Protein AF-A0A2K6FBA7-F1 (afdb_monomer_lite)

pLDDT: mean 82.22, std 16.21, range [49.62, 97.88]

InterPro domains:
  IPR001909 Krueppel-associated box [PF01352] (10-50)
  IPR001909 Krueppel-associated box [PS50805] (10-58)
  IPR001909 Krueppel-associated box [SM00349] (10-58)
  IPR001909 Krueppel-associated box [cd07765] (10-49)
  IPR036051 Krueppel-associated box domain superfamily [SSF109640] (4-52)
  IPR050169 Krueppel C2H2-type zinc-finger [PTHR23232] (7-50)

Structure (mmCIF, N/CA/C/O backbone):
data_AF-A0A2K6FBA7-F1
#
_entry.id   AF-A0A2K6FBA7-F1
#
loop_
_atom_site.group_PDB
_atom_site.id
_atom_site.type_symbol
_atom_site.label_atom_id
_atom_site.label_alt_id
_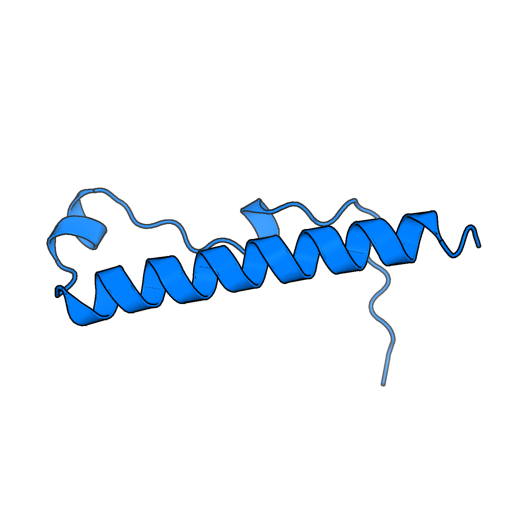atom_site.label_comp_id
_atom_site.label_asym_id
_atom_site.label_entity_id
_atom_site.label_seq_id
_atom_site.pdbx_PDB_ins_code
_atom_site.Cartn_x
_atom_site.Cartn_y
_atom_site.Cartn_z
_atom_site.occupancy
_atom_site.B_iso_or_equiv
_atom_site.auth_seq_id
_atom_site.auth_comp_id
_atom_site.auth_asym_id
_atom_site.auth_atom_id
_atom_site.pdbx_PDB_model_num
ATOM 1 N N . ILE A 1 1 ? -2.786 10.278 -27.795 1.00 49.62 1 ILE A N 1
ATOM 2 C CA . ILE A 1 1 ? -2.424 9.966 -26.392 1.00 49.62 1 ILE A CA 1
ATOM 3 C C . ILE A 1 1 ? -1.057 10.591 -26.162 1.00 49.62 1 ILE A C 1
ATOM 5 O O . ILE A 1 1 ? -0.125 10.216 -26.861 1.00 49.62 1 ILE A O 1
ATOM 9 N N . LYS A 1 2 ? -0.950 11.638 -25.334 1.00 55.34 2 LYS A N 1
ATOM 10 C CA . LYS A 1 2 ? 0.361 12.231 -25.037 1.00 55.34 2 LYS A CA 1
ATOM 11 C C . LYS A 1 2 ? 1.073 11.295 -24.068 1.00 55.34 2 LYS A C 1
ATOM 13 O O . LYS A 1 2 ? 0.563 11.057 -22.980 1.00 55.34 2 LYS A O 1
ATOM 18 N N . TYR A 1 3 ? 2.208 10.753 -24.493 1.00 50.44 3 TYR A N 1
ATOM 19 C CA . TYR A 1 3 ? 3.129 10.065 -23.599 1.00 50.44 3 TYR A CA 1
ATOM 20 C C . TYR A 1 3 ? 3.557 11.051 -22.507 1.00 50.44 3 TYR A C 1
ATOM 22 O O . TYR A 1 3 ? 4.055 12.135 -22.814 1.00 50.44 3 TYR A O 1
ATOM 30 N N . VAL A 1 4 ? 3.316 10.702 -21.244 1.00 61.12 4 VAL A N 1
ATOM 31 C CA . VAL A 1 4 ? 3.889 11.416 -20.099 1.00 61.12 4 VAL A CA 1
ATOM 32 C C . VAL A 1 4 ? 5.282 10.836 -19.885 1.00 61.12 4 VAL A C 1
ATOM 34 O O . VAL A 1 4 ? 5.417 9.661 -19.558 1.00 61.12 4 VAL A O 1
ATOM 37 N N . PHE A 1 5 ? 6.315 11.641 -20.127 1.00 55.44 5 PHE A N 1
ATOM 38 C CA . PHE A 1 5 ? 7.703 11.260 -19.878 1.00 55.44 5 PHE A CA 1
ATOM 39 C C . PHE A 1 5 ? 8.056 11.637 -18.433 1.00 55.44 5 PHE A C 1
ATOM 41 O O . PHE A 1 5 ? 8.217 12.818 -18.123 1.00 55.44 5 PHE A O 1
ATOM 48 N N . PHE A 1 6 ? 8.124 10.650 -17.539 1.00 58.72 6 PHE A N 1
ATOM 49 C CA . PHE A 1 6 ? 8.607 10.853 -16.172 1.00 58.72 6 PHE A CA 1
ATOM 50 C C . PHE A 1 6 ? 10.137 10.990 -16.203 1.00 58.72 6 PHE A C 1
ATOM 52 O O . PHE A 1 6 ? 10.837 10.045 -16.546 1.00 58.72 6 PHE A O 1
ATOM 59 N N . GLN A 1 7 ? 10.669 12.163 -15.848 1.00 61.19 7 GLN A N 1
ATOM 60 C CA . GLN A 1 7 ? 12.119 12.414 -15.749 1.00 61.19 7 GLN A CA 1
ATOM 61 C C . GLN A 1 7 ? 12.759 11.850 -14.456 1.00 61.19 7 GLN A C 1
ATOM 63 O O . GLN A 1 7 ? 13.833 12.294 -14.057 1.00 61.19 7 GLN A O 1
ATOM 68 N N . GLY A 1 8 ? 12.128 10.884 -13.781 1.00 66.31 8 GLY A N 1
ATOM 69 C CA . GLY A 1 8 ? 12.598 10.330 -12.507 1.00 66.31 8 GLY A CA 1
ATOM 70 C C . GLY A 1 8 ? 12.298 8.838 -12.362 1.00 66.31 8 GLY A C 1
ATOM 71 O O . GLY A 1 8 ? 11.377 8.326 -12.996 1.00 66.31 8 GLY A O 1
ATOM 72 N N . LEU A 1 9 ? 13.095 8.147 -11.538 1.00 74.00 9 LEU A N 1
ATOM 73 C CA . LEU A 1 9 ? 12.891 6.739 -11.191 1.00 74.00 9 LEU A CA 1
ATOM 74 C C . LEU A 1 9 ? 11.560 6.594 -10.445 1.00 74.00 9 LEU A C 1
ATOM 76 O O . LEU A 1 9 ? 11.394 7.182 -9.379 1.00 74.00 9 LEU A O 1
ATOM 80 N N . LEU A 1 10 ? 10.635 5.808 -10.996 1.00 80.19 10 LEU A N 1
ATOM 81 C CA . LEU A 1 10 ? 9.400 5.443 -10.310 1.00 80.19 10 LEU A CA 1
ATOM 82 C C . LEU A 1 10 ? 9.760 4.565 -9.104 1.00 80.19 10 LEU A C 1
ATOM 84 O O . LEU A 1 10 ? 10.357 3.499 -9.263 1.00 80.19 10 LEU A O 1
ATOM 88 N N . THR A 1 11 ? 9.418 5.009 -7.901 1.00 84.06 11 THR A N 1
ATOM 89 C CA . THR A 1 11 ? 9.689 4.270 -6.667 1.00 84.06 11 THR A CA 1
ATOM 90 C C . THR A 1 11 ? 8.427 3.585 -6.160 1.00 84.06 11 THR A C 1
ATOM 92 O O . THR A 1 11 ? 7.309 3.928 -6.540 1.00 84.06 11 THR A O 1
ATOM 95 N N . PHE A 1 12 ? 8.584 2.623 -5.245 1.00 84.56 12 PHE A N 1
ATOM 96 C CA . PHE A 1 12 ? 7.427 1.981 -4.612 1.00 84.56 12 PHE A CA 1
ATOM 97 C C . PHE A 1 12 ? 6.524 2.977 -3.892 1.00 84.56 12 PHE A C 1
ATOM 99 O O . PHE A 1 12 ? 5.311 2.805 -3.883 1.00 84.56 12 PHE A O 1
ATOM 106 N N . ARG A 1 13 ? 7.099 4.059 -3.366 1.00 87.62 13 ARG A N 1
ATOM 107 C CA . ARG A 1 13 ? 6.346 5.087 -2.657 1.00 87.62 13 ARG A CA 1
ATOM 108 C C . ARG A 1 13 ? 5.376 5.849 -3.555 1.00 87.62 13 ARG A C 1
ATOM 110 O O . ARG A 1 13 ? 4.333 6.274 -3.082 1.00 87.62 13 ARG A O 1
ATOM 117 N N . ASP A 1 14 ? 5.683 5.965 -4.843 1.00 88.25 14 ASP A N 1
ATOM 118 C CA . ASP A 1 14 ? 4.826 6.668 -5.802 1.00 88.25 14 ASP A CA 1
ATOM 119 C C . ASP A 1 14 ? 3.543 5.887 -6.133 1.00 88.25 14 ASP A C 1
ATOM 121 O O . ASP A 1 14 ? 2.594 6.450 -6.676 1.00 88.25 14 ASP A O 1
ATOM 125 N N . VAL A 1 15 ? 3.504 4.589 -5.811 1.00 88.12 15 VAL A N 1
ATOM 126 C CA . VAL A 1 15 ? 2.365 3.696 -6.082 1.00 88.12 15 VAL A CA 1
ATOM 127 C C . VAL A 1 15 ? 1.827 3.003 -4.826 1.00 88.12 15 VAL A C 1
ATOM 129 O O . VAL A 1 15 ? 0.869 2.233 -4.908 1.00 88.12 15 VAL A O 1
ATOM 132 N N . ALA A 1 16 ? 2.435 3.239 -3.665 1.00 90.94 16 ALA A N 1
ATOM 133 C CA . ALA A 1 16 ? 1.979 2.693 -2.398 1.00 90.94 16 ALA A CA 1
ATOM 134 C C . ALA A 1 16 ? 0.867 3.563 -1.809 1.00 90.94 16 ALA A C 1
ATOM 136 O O . ALA A 1 16 ? 0.909 4.789 -1.876 1.00 90.94 16 ALA A O 1
ATOM 137 N N . ILE A 1 17 ? -0.119 2.913 -1.197 1.00 91.81 17 ILE A N 1
ATOM 138 C CA . ILE A 1 17 ? -1.093 3.586 -0.339 1.00 91.81 17 ILE A CA 1
ATOM 139 C C . ILE A 1 17 ? -0.563 3.443 1.085 1.00 91.81 17 ILE A C 1
ATOM 141 O O . ILE A 1 17 ? -0.268 2.335 1.517 1.00 91.81 17 ILE A O 1
ATOM 145 N N . GLU A 1 18 ? -0.404 4.544 1.808 1.00 92.25 18 GLU A N 1
ATOM 146 C CA . GLU A 1 18 ? 0.026 4.519 3.207 1.00 92.25 18 GLU A CA 1
ATOM 147 C C . GLU A 1 18 ? -1.190 4.806 4.095 1.00 92.25 18 GLU A C 1
ATOM 149 O O . GLU A 1 18 ? -1.911 5.772 3.857 1.00 92.25 18 GLU A O 1
ATOM 154 N N . PHE A 1 19 ? -1.416 3.957 5.099 1.00 94.19 19 PHE A N 1
ATOM 155 C CA . PHE A 1 19 ? -2.408 4.182 6.153 1.00 94.19 19 PHE A CA 1
ATOM 156 C C . PHE A 1 19 ? -1.699 4.623 7.435 1.00 94.19 19 PHE A C 1
ATOM 158 O O . PHE A 1 19 ? -0.644 4.074 7.775 1.00 94.19 19 PHE A O 1
ATOM 165 N N . SER A 1 20 ? -2.292 5.559 8.177 1.00 96.25 20 SER A N 1
ATOM 166 C CA . SER A 1 20 ? -1.919 5.791 9.576 1.00 96.25 20 SER A CA 1
ATOM 167 C C . SER A 1 20 ? -2.284 4.578 10.443 1.00 96.25 20 SER A C 1
ATOM 169 O O . SER A 1 20 ? -3.005 3.673 10.012 1.00 96.25 20 SER A O 1
ATOM 171 N N . LEU A 1 21 ? -1.798 4.539 11.687 1.00 96.38 21 LEU A N 1
ATOM 172 C CA . LEU A 1 21 ? -2.156 3.461 12.611 1.00 96.38 21 LEU A CA 1
ATOM 173 C C . LEU A 1 21 ? -3.661 3.472 12.919 1.00 96.38 21 LEU A C 1
ATOM 175 O O . LEU A 1 21 ? -4.298 2.423 12.907 1.00 96.38 21 LEU A O 1
ATOM 179 N N . GLU A 1 22 ? -4.229 4.658 13.124 1.00 97.69 22 GLU A N 1
ATOM 180 C CA . GLU A 1 22 ? -5.654 4.859 13.388 1.00 97.69 22 GLU A CA 1
ATOM 181 C C . GLU A 1 22 ? -6.507 4.427 12.188 1.00 97.69 22 GLU A C 1
ATOM 183 O O . GLU A 1 22 ? -7.521 3.747 12.351 1.00 97.69 22 GLU A O 1
ATOM 188 N N . GLU A 1 23 ? -6.082 4.764 10.966 1.00 97.69 23 GLU A N 1
ATOM 189 C CA . GLU A 1 23 ? -6.769 4.332 9.746 1.00 97.69 23 GLU A CA 1
ATOM 190 C C . GLU A 1 23 ? -6.676 2.815 9.569 1.00 97.69 23 GLU A C 1
ATOM 192 O O . GLU A 1 23 ? -7.670 2.166 9.245 1.00 97.69 23 GLU A O 1
ATOM 197 N N . TRP A 1 24 ? -5.506 2.231 9.843 1.00 96.38 24 TRP A N 1
ATOM 198 C CA . TRP A 1 24 ? -5.284 0.790 9.777 1.00 96.38 24 TRP A CA 1
ATOM 199 C C . TRP A 1 24 ? -6.164 0.017 10.765 1.00 96.38 24 TRP A C 1
ATOM 201 O O . TRP A 1 24 ? -6.707 -1.043 10.427 1.00 96.38 24 TRP A O 1
ATOM 211 N N . GLU A 1 25 ? -6.329 0.537 11.983 1.00 96.50 25 GLU A N 1
ATOM 212 C CA . GLU A 1 25 ? -7.207 -0.028 13.009 1.00 96.50 25 GLU A CA 1
ATOM 213 C C . GLU A 1 25 ? -8.678 -0.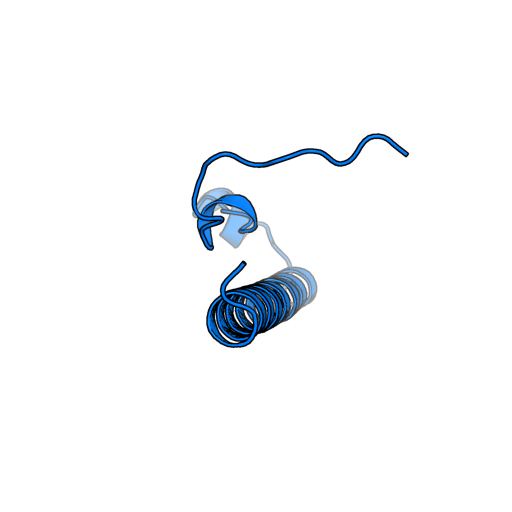027 12.585 1.00 96.50 25 GLU A C 1
ATOM 215 O O . GLU A 1 25 ? -9.382 -0.996 12.872 1.00 96.50 25 GLU A O 1
ATOM 220 N N . CYS A 1 26 ? -9.107 0.990 11.832 1.00 97.44 26 CYS A N 1
ATOM 221 C CA . CYS A 1 26 ? -10.465 1.094 11.298 1.00 97.44 26 CYS A CA 1
ATOM 222 C C . CYS A 1 26 ? -10.770 0.113 10.153 1.00 97.44 26 CYS A C 1
ATOM 224 O O . CYS A 1 26 ? -11.942 -0.084 9.831 1.00 97.44 26 CYS A O 1
ATOM 226 N N . LEU A 1 27 ? -9.754 -0.496 9.529 1.00 97.19 27 LEU A N 1
ATOM 227 C CA . LEU A 1 27 ? -9.959 -1.431 8.422 1.00 97.19 27 LEU A CA 1
ATOM 228 C C . LEU A 1 27 ? -10.509 -2.775 8.898 1.00 97.19 27 LEU A C 1
ATOM 230 O O . LEU A 1 27 ? -9.981 -3.396 9.829 1.00 97.19 27 LEU A O 1
ATOM 234 N N . ASP A 1 28 ? -11.500 -3.285 8.173 1.00 97.88 28 ASP A N 1
ATOM 235 C CA . ASP A 1 28 ? -11.959 -4.654 8.360 1.00 97.88 28 ASP A CA 1
ATOM 236 C C . ASP A 1 28 ? -10.929 -5.679 7.817 1.00 97.88 28 ASP A C 1
ATOM 238 O O . ASP A 1 28 ? -10.031 -5.342 7.032 1.00 97.88 28 ASP A O 1
ATOM 242 N N . PRO A 1 29 ? -11.014 -6.961 8.225 1.00 97.69 29 PRO A N 1
ATOM 243 C CA . PRO A 1 29 ? -10.072 -7.983 7.774 1.00 97.69 29 PRO A CA 1
ATOM 244 C C . PRO A 1 29 ? -9.996 -8.159 6.249 1.00 97.69 29 PRO A C 1
ATOM 246 O O . PRO A 1 29 ? -8.920 -8.458 5.730 1.00 97.69 29 PRO A O 1
ATOM 249 N N . ALA A 1 30 ? -11.100 -7.975 5.519 1.00 97.75 30 ALA A N 1
ATOM 250 C CA . ALA A 1 30 ? -11.111 -8.088 4.064 1.00 97.75 30 ALA A CA 1
ATOM 251 C C . ALA A 1 30 ? -10.382 -6.906 3.413 1.00 97.75 30 ALA A C 1
ATOM 253 O O . ALA A 1 30 ? -9.597 -7.114 2.490 1.00 97.75 30 ALA A O 1
ATOM 254 N N . GLN A 1 31 ? -10.553 -5.691 3.938 1.00 97.38 31 GLN A N 1
ATOM 255 C CA . GLN A 1 31 ? -9.813 -4.508 3.493 1.00 97.38 31 GLN A CA 1
ATOM 256 C C . GLN A 1 31 ? -8.307 -4.638 3.743 1.00 97.38 31 GLN A C 1
ATOM 258 O O . GLN A 1 31 ? -7.507 -4.317 2.863 1.00 97.38 31 GLN A O 1
ATOM 263 N N . ARG A 1 32 ? -7.897 -5.167 4.905 1.00 97.38 32 ARG A N 1
ATOM 264 C CA . ARG A 1 32 ? -6.473 -5.426 5.193 1.00 97.38 32 ARG A CA 1
ATOM 265 C C . ARG A 1 32 ? -5.876 -6.481 4.265 1.00 97.38 32 ARG A C 1
ATOM 267 O O . ARG A 1 32 ? -4.725 -6.345 3.857 1.00 97.38 32 ARG A O 1
ATOM 274 N N . ASN A 1 33 ? -6.636 -7.521 3.923 1.00 97.62 33 ASN A N 1
ATOM 275 C CA . ASN A 1 33 ? -6.199 -8.517 2.944 1.00 97.62 33 ASN A CA 1
ATOM 276 C C . ASN A 1 33 ? -6.057 -7.894 1.552 1.00 97.62 33 ASN A C 1
ATOM 278 O O . ASN A 1 33 ? -5.003 -8.028 0.938 1.00 97.62 33 ASN A O 1
ATOM 282 N N . LEU A 1 34 ? -7.057 -7.124 1.116 1.00 96.94 34 LEU A N 1
ATOM 283 C CA . LEU A 1 34 ? -7.022 -6.423 -0.164 1.00 96.94 34 LEU A CA 1
ATOM 284 C C . LEU A 1 34 ? -5.823 -5.471 -0.261 1.00 96.94 34 LEU A C 1
ATOM 286 O O . LEU A 1 34 ? -5.136 -5.455 -1.277 1.00 96.94 34 LEU A O 1
ATOM 290 N N . TYR A 1 35 ? -5.526 -4.719 0.801 1.00 96.00 35 TYR A N 1
ATOM 291 C CA . TYR A 1 35 ? -4.339 -3.866 0.854 1.00 96.00 35 TYR A CA 1
ATOM 292 C C . TYR A 1 35 ? -3.052 -4.656 0.582 1.00 96.00 35 TY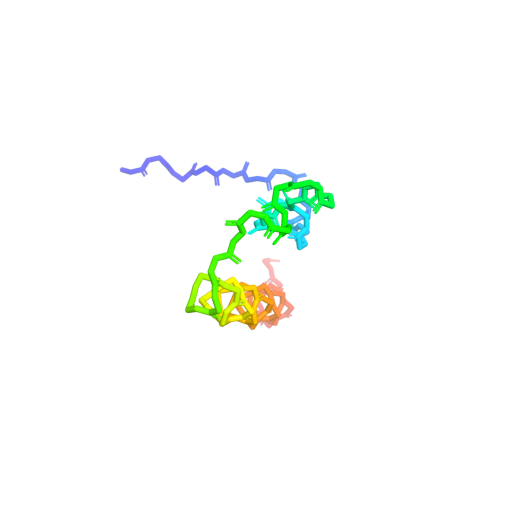R A C 1
ATOM 294 O O . TYR A 1 35 ? -2.225 -4.237 -0.228 1.00 96.00 35 TYR A O 1
ATOM 302 N N . ARG A 1 36 ? -2.887 -5.816 1.228 1.00 95.19 36 ARG A N 1
ATOM 303 C CA . ARG A 1 36 ? -1.701 -6.666 1.043 1.00 95.19 36 ARG A CA 1
ATOM 304 C C . ARG A 1 36 ? -1.601 -7.172 -0.393 1.00 95.19 36 ARG A C 1
ATOM 306 O O . ARG A 1 36 ? -0.506 -7.134 -0.950 1.00 95.19 36 ARG A O 1
ATOM 313 N N . ASP A 1 37 ? -2.716 -7.590 -0.984 1.00 96.75 37 ASP A N 1
ATOM 314 C CA . ASP A 1 37 ? -2.759 -8.082 -2.363 1.00 96.75 37 ASP A CA 1
ATOM 315 C C . ASP A 1 37 ? -2.384 -6.979 -3.362 1.00 96.75 37 ASP A C 1
ATOM 317 O O . ASP A 1 37 ? -1.501 -7.177 -4.199 1.00 96.75 37 ASP A O 1
ATOM 321 N N . VAL A 1 38 ? -2.969 -5.786 -3.215 1.00 94.12 38 VAL A N 1
ATOM 322 C CA . VAL A 1 38 ? -2.686 -4.633 -4.083 1.00 94.12 38 VAL A CA 1
ATOM 323 C C . VAL A 1 38 ? -1.232 -4.176 -3.941 1.00 94.12 38 VAL A C 1
ATOM 325 O O . VAL A 1 38 ? -0.557 -3.949 -4.943 1.00 94.12 38 VAL A O 1
ATOM 328 N N . MET A 1 39 ? -0.699 -4.083 -2.718 1.00 94.31 39 MET A N 1
ATOM 329 C CA . MET A 1 39 ? 0.703 -3.694 -2.511 1.00 94.31 39 MET A CA 1
ATOM 330 C C . MET A 1 39 ? 1.686 -4.721 -3.089 1.00 94.31 39 MET A C 1
ATOM 332 O O . MET A 1 39 ? 2.726 -4.350 -3.638 1.00 94.31 39 MET A O 1
ATOM 336 N N . LEU A 1 40 ? 1.359 -6.011 -3.005 1.00 93.81 40 LEU A N 1
ATOM 337 C CA . LEU A 1 40 ? 2.165 -7.081 -3.586 1.00 93.81 40 LEU A CA 1
ATOM 338 C C . LEU A 1 40 ? 2.152 -7.034 -5.122 1.00 93.81 40 LEU A C 1
ATOM 340 O O . LEU A 1 40 ? 3.193 -7.231 -5.754 1.00 93.81 40 LEU A O 1
ATOM 344 N N . GLU A 1 41 ? 0.998 -6.754 -5.726 1.00 93.69 41 GLU A N 1
ATOM 345 C CA . GLU A 1 41 ? 0.879 -6.560 -7.172 1.00 93.69 41 GLU A CA 1
ATOM 346 C C . GLU A 1 41 ? 1.656 -5.323 -7.639 1.00 93.69 41 GLU 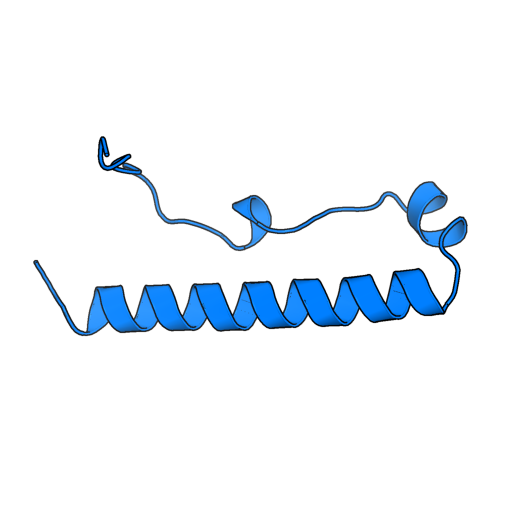A C 1
ATOM 348 O O . GLU A 1 41 ? 2.439 -5.415 -8.587 1.00 93.69 41 GLU A O 1
ATOM 353 N N . ASN A 1 42 ? 1.554 -4.206 -6.915 1.00 91.62 42 ASN A N 1
ATOM 354 C CA . ASN A 1 42 ? 2.329 -2.998 -7.198 1.00 91.62 42 ASN A CA 1
ATOM 355 C C . ASN A 1 42 ? 3.836 -3.274 -7.161 1.00 91.62 42 ASN A C 1
ATOM 357 O O . ASN A 1 42 ? 4.553 -2.890 -8.084 1.00 91.62 42 ASN A O 1
ATOM 361 N N . TYR A 1 43 ? 4.322 -4.010 -6.157 1.00 89.19 43 TYR A N 1
ATOM 362 C CA . TYR A 1 43 ? 5.731 -4.402 -6.087 1.00 89.19 43 TYR A CA 1
ATOM 363 C C . TYR A 1 43 ? 6.163 -5.241 -7.301 1.00 89.19 43 TYR A C 1
ATOM 365 O O . TYR A 1 43 ? 7.195 -4.964 -7.916 1.00 89.19 43 TYR A O 1
ATOM 373 N N . ARG A 1 44 ? 5.363 -6.244 -7.689 1.00 91.06 44 ARG A N 1
ATOM 374 C CA . ARG A 1 44 ? 5.639 -7.087 -8.868 1.00 91.06 44 ARG A CA 1
ATOM 375 C C . ARG A 1 44 ? 5.687 -6.266 -10.155 1.00 91.06 44 ARG A C 1
ATOM 377 O O . ARG A 1 44 ? 6.591 -6.466 -10.966 1.00 91.06 44 ARG A O 1
ATOM 384 N N . ASN A 1 45 ? 4.755 -5.332 -10.316 1.00 89.19 45 ASN A N 1
ATOM 385 C CA . ASN A 1 45 ? 4.682 -4.465 -11.486 1.00 89.19 45 ASN A CA 1
ATOM 386 C C . ASN A 1 45 ? 5.907 -3.546 -11.578 1.00 89.19 45 ASN A C 1
ATOM 388 O O . ASN A 1 45 ? 6.510 -3.453 -12.645 1.00 89.19 45 ASN A O 1
ATOM 392 N N . LEU A 1 46 ? 6.347 -2.948 -10.466 1.00 86.69 46 LEU A N 1
ATOM 393 C CA . LEU A 1 46 ? 7.564 -2.127 -10.442 1.00 86.69 46 LEU A CA 1
ATOM 394 C C . LEU A 1 46 ? 8.816 -2.919 -10.813 1.00 86.69 46 LEU A C 1
ATOM 396 O O . LEU A 1 46 ? 9.590 -2.471 -11.653 1.00 86.69 46 LEU A O 1
ATOM 400 N N . VAL A 1 47 ? 9.001 -4.111 -10.238 1.00 84.44 47 VAL A N 1
ATOM 401 C CA . VAL A 1 47 ? 10.138 -4.983 -10.580 1.00 84.44 47 VAL A CA 1
ATOM 402 C C . VAL A 1 47 ? 10.100 -5.380 -12.059 1.00 84.44 47 VAL A C 1
ATOM 404 O O . VAL A 1 47 ? 11.142 -5.483 -12.704 1.00 84.44 47 VAL A O 1
ATOM 407 N N . SER A 1 48 ? 8.909 -5.598 -12.620 1.00 83.06 48 SER A N 1
ATOM 408 C CA . SER A 1 48 ? 8.759 -5.877 -14.049 1.00 83.06 48 SER A CA 1
ATOM 409 C C . SER A 1 48 ? 9.158 -4.679 -14.916 1.00 83.06 48 SER A C 1
ATOM 411 O O . SER A 1 48 ? 9.831 -4.866 -15.927 1.00 83.06 48 SER A O 1
ATOM 413 N N . LEU A 1 49 ? 8.767 -3.461 -14.536 1.00 77.38 49 LEU A N 1
ATOM 414 C CA . LEU A 1 49 ? 9.138 -2.237 -15.253 1.00 77.38 49 LEU A CA 1
ATOM 415 C C . LEU A 1 49 ? 10.645 -1.961 -15.168 1.00 77.38 49 LEU A C 1
ATOM 417 O O . LEU A 1 49 ? 11.253 -1.592 -16.172 1.00 77.38 49 LEU A O 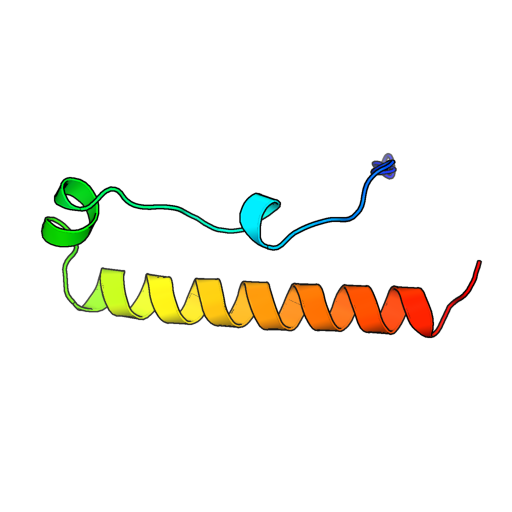1
ATOM 421 N N . ASP A 1 50 ? 11.262 -2.208 -14.012 1.00 70.38 50 ASP A N 1
ATOM 422 C CA . ASP A 1 50 ? 12.714 -2.113 -13.823 1.00 70.38 50 ASP A CA 1
ATOM 423 C C . ASP A 1 50 ? 13.467 -3.106 -14.729 1.00 70.38 50 ASP A C 1
ATOM 425 O O . ASP A 1 50 ? 14.378 -2.734 -15.469 1.00 70.38 50 ASP A O 1
ATOM 429 N N . ARG A 1 51 ? 13.006 -4.363 -14.795 1.00 61.44 51 ARG A N 1
ATOM 430 C CA . ARG A 1 51 ? 13.566 -5.373 -15.712 1.00 61.44 51 ARG A CA 1
ATOM 431 C C . ARG A 1 51 ? 13.438 -4.990 -17.183 1.00 61.44 51 ARG A C 1
ATOM 433 O O . ARG A 1 51 ? 14.382 -5.199 -17.939 1.00 61.44 51 ARG A O 1
ATOM 440 N N . VAL A 1 52 ? 12.296 -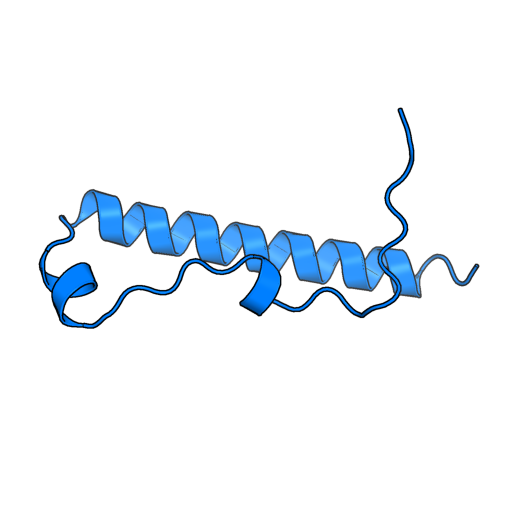4.444 -17.602 1.00 60.94 52 VAL A N 1
ATOM 441 C CA . VAL A 1 52 ? 12.108 -3.965 -18.982 1.00 60.94 52 VAL A CA 1
ATOM 442 C C . VAL A 1 52 ? 13.044 -2.791 -19.278 1.00 60.94 52 VAL A C 1
ATOM 444 O O . VAL A 1 52 ? 13.646 -2.753 -20.348 1.00 60.94 52 VAL A O 1
ATOM 447 N N . SER A 1 53 ? 13.238 -1.894 -18.309 1.00 60.62 53 SER A N 1
ATOM 448 C CA . SER A 1 53 ? 14.164 -0.759 -18.422 1.00 60.62 53 SER A CA 1
ATOM 449 C C . SER A 1 53 ? 15.628 -1.209 -18.558 1.00 60.62 53 SER A C 1
ATOM 451 O O . SER A 1 53 ? 16.387 -0.597 -19.300 1.00 60.62 53 SER A O 1
ATOM 453 N N . LEU A 1 54 ? 16.025 -2.306 -17.900 1.00 60.34 54 LEU A N 1
ATOM 454 C CA . LEU A 1 54 ? 17.359 -2.910 -18.045 1.00 60.34 54 LEU A CA 1
ATOM 455 C C . LEU A 1 54 ? 17.532 -3.699 -19.354 1.00 60.34 54 LEU A C 1
ATOM 457 O O . LEU A 1 54 ? 18.616 -3.696 -19.935 1.00 60.34 54 LEU A O 1
ATOM 461 N N . CYS A 1 55 ? 16.492 -4.403 -19.815 1.00 59.81 55 CYS A N 1
ATOM 462 C CA . CYS A 1 55 ? 16.551 -5.212 -21.039 1.00 59.81 55 CYS A CA 1
ATOM 463 C C . CYS A 1 55 ? 16.485 -4.382 -22.329 1.00 59.81 55 CYS A C 1
ATOM 465 O O . CYS A 1 55 ? 16.932 -4.858 -23.372 1.00 59.81 55 CYS A O 1
ATOM 467 N N . CYS A 1 56 ? 15.957 -3.161 -22.273 1.00 54.50 56 CYS A N 1
ATOM 468 C CA . CYS A 1 56 ? 15.956 -2.221 -23.386 1.00 54.50 56 CYS A CA 1
ATOM 469 C C . CYS A 1 56 ? 16.752 -0.971 -22.991 1.00 54.50 56 CYS A C 1
ATOM 471 O O . CYS A 1 56 ? 16.136 0.037 -22.637 1.00 54.50 56 CYS A O 1
ATOM 473 N N . PRO A 1 57 ? 18.100 -1.004 -23.036 1.00 52.91 57 PRO A N 1
ATOM 474 C CA . PRO A 1 57 ? 18.849 0.239 -23.006 1.00 52.91 57 PRO A CA 1
ATOM 475 C C . PRO A 1 57 ? 18.447 1.001 -24.273 1.00 52.91 57 PRO A C 1
ATOM 477 O O . PRO A 1 57 ? 18.598 0.479 -25.379 1.00 52.91 57 PRO A O 1
ATOM 480 N N . GLY A 1 58 ? 17.822 2.165 -24.094 1.00 59.12 58 GLY A N 1
ATOM 481 C CA . GLY A 1 58 ? 17.520 3.077 -25.197 1.00 59.12 58 GLY A CA 1
ATOM 482 C C . GLY A 1 58 ? 18.767 3.440 -25.990 1.00 59.12 58 GLY A C 1
ATOM 483 O O . GLY A 1 58 ? 19.853 3.527 -25.370 1.00 59.12 58 GLY A O 1
#

Secondary structure (DSSP, 8-state):
-------SPPPGGGT-----HHHHHH--HHHHHHHHHHHHHHHHHHHHHHHHHHH---

Radius of gyration: 15.31 Å; chains: 1; bounding box: 31×21×40 Å

Sequence (58 aa):
IKYVFFQGLLTFRDVAIEFSLEEWECLDPAQRNLYRDVMLENYRNLVSLDRVSLCCPG

Foldseek 3Di:
DDDDDDPDQDDLVNQADDDDPVRVVVDDPVRVVVNVVSSVVSVVVSVVVVVVCVVDVD

Organism: Propithecus coquereli (NCBI:txid379532)